Protein AF-A0A4S8II72-F1 (afdb_monomer_lite)

Radius of gyration: 17.76 Å; chains: 1; bounding box: 52×37×46 Å

Sequence (109 aa):
MTRHDQLVIVLLKDFIINSNNISSLFNFMINQISSDESVETAKLLALKEGLLVGISSGAAAAAAIKLAQRPENKGKLIVVVFPSFGERYLSSVLFESIKKEAESMTFEP

InterPro domains:
  IPR001926 Tryptophan synthase beta chain-like, PALP domain [PF00291] (32-83)
  IPR036052 Tryptophan synthase beta chain-like, PALP domain superfamily [G3DSA:3.40.50.1100] (8-109)
  IPR036052 Tryptophan synthase beta chain-like, PALP domain superfamily [SSF53686] (30-97)
  IPR050214 Cysteine synthase/Cystathionine beta-synthase [PTHR10314] (31-101)

Foldseek 3Di:
DDFPQDWFWKWWFPPPPPPPDDDTDTDTDTDGDGQVQLLVQQVCCCVPVVAQADSNLSVQVSVQVVVCPDPVCPPTDIDGDRPGGNVVQCVHPSCVVVVVVVVPDDDDD

Structure (mmCIF, N/CA/C/O backbone):
data_AF-A0A4S8II72-F1
#
_entry.id   AF-A0A4S8II72-F1
#
loop_
_atom_site.group_PDB
_atom_site.id
_atom_site.type_symbol
_atom_site.label_atom_id
_atom_site.label_alt_id
_atom_site.label_comp_id
_atom_site.label_asym_id
_atom_site.label_entity_id
_atom_site.label_seq_id
_atom_site.pdbx_PDB_ins_code
_atom_site.Cartn_x
_atom_site.Cartn_y
_atom_site.Cartn_z
_atom_site.occupancy
_atom_site.B_iso_or_equiv
_atom_site.auth_seq_id
_atom_site.auth_comp_id
_atom_site.auth_asym_id
_atom_site.auth_atom_id
_atom_site.pdbx_PDB_model_num
ATOM 1 N N . MET A 1 1 ? 12.493 15.289 -4.467 1.00 35.62 1 MET A N 1
ATOM 2 C CA . MET A 1 1 ? 12.159 14.197 -3.531 1.00 35.62 1 MET A CA 1
ATOM 3 C C . MET A 1 1 ? 11.711 14.827 -2.222 1.00 35.62 1 MET A C 1
ATOM 5 O O . MET A 1 1 ? 12.516 15.077 -1.337 1.00 35.62 1 MET A O 1
ATOM 9 N N . THR A 1 2 ? 10.455 15.249 -2.164 1.00 35.72 2 THR A N 1
ATOM 10 C CA . THR A 1 2 ? 9.866 15.925 -1.007 1.00 35.72 2 THR A CA 1
ATOM 11 C C . THR A 1 2 ? 9.396 14.870 -0.010 1.00 35.72 2 THR A C 1
ATOM 13 O O . THR A 1 2 ? 8.700 13.933 -0.393 1.00 35.72 2 THR A O 1
ATOM 16 N N . ARG A 1 3 ? 9.799 14.999 1.263 1.00 37.62 3 ARG A N 1
ATOM 17 C CA . ARG A 1 3 ? 9.184 14.272 2.383 1.00 37.62 3 ARG A CA 1
ATOM 18 C C . ARG A 1 3 ? 7.685 14.560 2.335 1.00 37.62 3 ARG A C 1
ATOM 20 O O . ARG A 1 3 ? 7.258 15.680 2.603 1.00 37.62 3 ARG A O 1
ATOM 27 N N . HIS A 1 4 ? 6.908 13.584 1.901 1.00 45.91 4 HIS A N 1
ATOM 28 C CA . HIS A 1 4 ? 5.461 13.653 1.902 1.00 45.91 4 HIS A CA 1
ATOM 29 C C . HIS A 1 4 ? 4.993 12.569 2.849 1.00 45.91 4 HIS A C 1
ATOM 31 O O . HIS A 1 4 ? 4.767 11.436 2.433 1.00 45.91 4 HIS A O 1
ATOM 37 N N . ASP A 1 5 ? 4.892 12.931 4.126 1.00 43.72 5 ASP A N 1
ATOM 38 C CA . ASP A 1 5 ? 4.029 12.211 5.051 1.00 43.72 5 ASP A CA 1
ATOM 39 C C . ASP A 1 5 ? 2.645 12.197 4.392 1.00 43.72 5 ASP A C 1
ATOM 41 O O . ASP A 1 5 ? 2.021 13.246 4.200 1.00 43.72 5 ASP A O 1
ATOM 45 N N . GLN A 1 6 ? 2.223 11.035 3.891 1.00 52.72 6 GLN A N 1
ATOM 46 C CA . GLN A 1 6 ? 0.974 10.944 3.149 1.00 52.72 6 GLN A CA 1
ATOM 47 C C . GLN A 1 6 ? -0.168 11.025 4.155 1.00 52.72 6 GLN A C 1
ATOM 49 O O . GLN A 1 6 ? -0.359 10.131 4.976 1.00 52.72 6 GLN A O 1
ATOM 54 N N . LEU A 1 7 ? -0.905 12.134 4.117 1.00 45.62 7 LEU A N 1
ATOM 55 C CA . LEU A 1 7 ? -2.101 12.321 4.920 1.00 45.62 7 LEU A CA 1
ATOM 56 C C . LEU A 1 7 ? -3.172 11.348 4.422 1.00 45.62 7 LEU A C 1
ATOM 58 O O . LEU A 1 7 ? -3.624 11.469 3.283 1.00 45.62 7 LEU A O 1
ATOM 62 N N . VAL A 1 8 ? -3.585 10.398 5.262 1.00 58.88 8 VAL A N 1
ATOM 63 C CA . VAL A 1 8 ? -4.635 9.444 4.895 1.00 58.88 8 VAL A CA 1
ATOM 64 C C . VAL A 1 8 ? -5.855 9.568 5.792 1.00 58.88 8 VAL A C 1
ATOM 66 O O . VAL A 1 8 ? -5.754 9.615 7.018 1.00 58.88 8 VAL A O 1
ATOM 69 N N . ILE A 1 9 ? -7.016 9.586 5.142 1.00 58.19 9 ILE A N 1
ATOM 70 C CA . ILE A 1 9 ? -8.337 9.600 5.755 1.00 58.19 9 ILE A CA 1
ATOM 71 C C . ILE A 1 9 ? -8.818 8.154 5.865 1.00 58.19 9 ILE A C 1
ATOM 73 O O . ILE A 1 9 ? -9.105 7.518 4.851 1.00 58.19 9 ILE A O 1
ATOM 77 N N . VAL A 1 10 ? -8.922 7.635 7.088 1.00 60.81 10 VAL A N 1
ATOM 78 C CA . VAL A 1 10 ? -9.565 6.343 7.364 1.00 60.81 10 VAL A CA 1
ATOM 79 C C . VAL A 1 10 ? -10.910 6.616 8.020 1.00 60.81 10 VAL A C 1
ATOM 81 O O . VAL A 1 10 ? -10.971 7.319 9.028 1.00 60.81 10 VAL A O 1
ATOM 84 N N . LEU A 1 11 ? -11.987 6.071 7.451 1.00 61.53 11 LEU A N 1
ATOM 85 C CA . LEU A 1 11 ? -13.326 6.210 8.011 1.00 61.53 11 LEU A CA 1
ATOM 86 C C . LEU A 1 11 ? -13.651 4.970 8.848 1.00 61.53 11 LEU A C 1
ATOM 88 O O . LEU A 1 11 ? -13.695 3.844 8.346 1.00 61.53 11 LEU A O 1
ATOM 92 N N . LEU A 1 12 ? -13.896 5.185 10.138 1.00 55.31 12 LEU A N 1
ATOM 93 C CA . LEU A 1 12 ? -14.472 4.175 11.019 1.00 55.31 12 LEU A CA 1
ATOM 94 C C . LEU A 1 12 ? -15.992 4.270 10.915 1.00 55.31 12 LEU A C 1
ATOM 96 O O . LEU A 1 12 ? -16.558 5.338 11.148 1.00 55.31 12 LEU A O 1
ATOM 100 N N . LYS A 1 13 ? -16.655 3.165 10.564 1.00 53.75 13 LYS A N 1
ATOM 101 C CA . LYS A 1 13 ? -18.116 3.098 10.584 1.00 53.75 13 LYS A CA 1
ATOM 102 C C . LYS A 1 13 ? -18.556 2.319 11.816 1.00 53.75 13 LYS A C 1
ATOM 104 O O . LYS A 1 13 ? -18.517 1.090 11.831 1.00 53.75 13 LYS A O 1
ATOM 109 N N . ASP A 1 14 ? -19.043 3.037 12.820 1.00 54.66 14 ASP A N 1
AT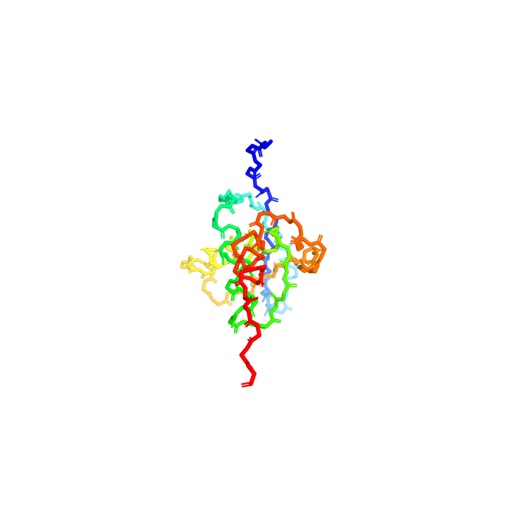OM 110 C CA . ASP A 1 14 ? -19.796 2.438 13.918 1.00 54.66 14 ASP A CA 1
ATOM 111 C C . ASP A 1 14 ? -21.223 2.162 13.422 1.00 54.66 14 ASP A C 1
ATOM 113 O O . ASP A 1 14 ? -22.107 3.010 13.513 1.00 54.66 14 ASP A O 1
ATOM 117 N N . PHE A 1 15 ? -21.469 0.989 12.827 1.00 47.25 15 PHE A N 1
ATOM 118 C CA . PHE A 1 15 ? -22.835 0.569 12.494 1.00 47.25 15 PHE A CA 1
ATOM 119 C C . PHE A 1 15 ? -23.504 -0.008 13.748 1.00 47.25 15 PHE A C 1
ATOM 121 O O . PHE A 1 15 ? -23.657 -1.217 13.895 1.00 47.25 15 PHE A O 1
ATOM 128 N N . ILE A 1 16 ? -23.868 0.862 14.693 1.00 45.34 16 ILE A N 1
ATOM 129 C CA . ILE A 1 16 ? -24.709 0.473 15.827 1.00 45.34 16 ILE A CA 1
ATOM 130 C C . ILE A 1 16 ? -26.151 0.409 15.315 1.00 45.34 16 ILE A C 1
ATOM 132 O O . ILE A 1 16 ? -26.866 1.408 15.306 1.00 45.34 16 ILE A O 1
ATOM 136 N N . ILE A 1 17 ? -26.593 -0.771 14.872 1.00 42.03 17 ILE A N 1
ATOM 137 C CA . ILE A 1 17 ? -28.021 -1.050 14.679 1.00 42.03 17 ILE A CA 1
ATOM 138 C C . ILE A 1 17 ? -28.623 -1.277 16.072 1.00 42.03 17 ILE A C 1
ATOM 140 O O . ILE A 1 17 ? -28.830 -2.409 16.492 1.00 42.03 17 ILE A O 1
ATOM 144 N N . ASN A 1 18 ? -28.867 -0.205 16.824 1.00 40.41 18 ASN A N 1
ATOM 145 C CA . ASN A 1 18 ? -29.837 -0.242 17.917 1.00 40.41 18 ASN A CA 1
ATOM 146 C C . ASN A 1 18 ? -31.096 0.451 17.415 1.00 40.41 18 ASN A C 1
ATOM 148 O O . ASN A 1 18 ? -31.024 1.578 16.927 1.00 40.41 18 ASN A O 1
ATOM 152 N N . SER A 1 19 ? -32.238 -0.234 17.499 1.00 49.50 19 SER A N 1
ATOM 153 C CA . SER A 1 19 ? -33.440 0.044 16.703 1.00 49.50 19 SER A CA 1
ATOM 154 C C . SER A 1 19 ? -34.104 1.410 16.915 1.00 49.50 19 SER A C 1
ATOM 156 O O . SER A 1 19 ? -35.159 1.627 16.339 1.00 49.50 19 SER A O 1
ATOM 158 N N . ASN A 1 20 ? -33.533 2.325 17.705 1.00 49.53 20 ASN A N 1
ATOM 159 C CA . ASN A 1 20 ? -34.183 3.576 18.095 1.00 49.53 20 ASN A CA 1
ATOM 160 C C . ASN A 1 20 ? -33.2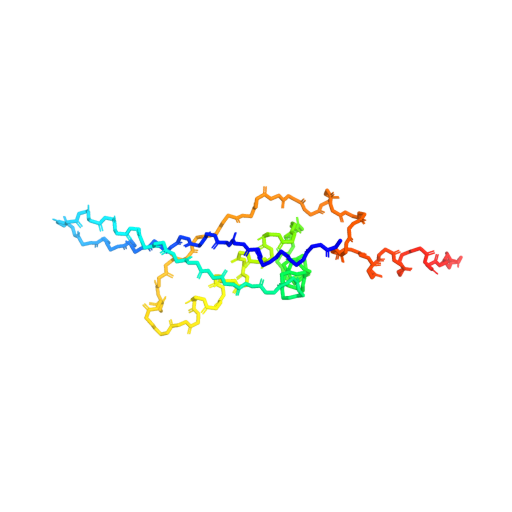85 4.829 18.053 1.00 49.53 20 ASN A C 1
ATOM 162 O O . ASN A 1 20 ? -33.743 5.885 18.482 1.00 49.53 20 ASN A O 1
ATOM 166 N N . ASN A 1 21 ? -32.033 4.773 17.571 1.00 47.97 21 ASN A N 1
ATOM 167 C CA . ASN A 1 21 ? -31.254 6.010 17.407 1.00 47.97 21 ASN A CA 1
ATOM 168 C C . ASN A 1 21 ? -30.170 5.901 16.321 1.00 47.97 21 ASN A C 1
ATOM 170 O O . ASN A 1 21 ? -29.134 5.268 16.517 1.00 47.97 21 ASN A O 1
ATOM 174 N N . ILE A 1 22 ? -30.418 6.524 15.166 1.00 52.78 22 ILE A N 1
ATOM 175 C CA . ILE A 1 22 ? -29.495 6.567 14.022 1.00 52.78 22 ILE A CA 1
ATOM 176 C C . ILE A 1 22 ? -28.542 7.754 14.214 1.00 52.78 22 ILE A C 1
ATOM 178 O O . ILE A 1 22 ? -28.663 8.783 13.556 1.00 52.78 22 ILE A O 1
ATOM 182 N N . SER A 1 23 ? -27.589 7.624 15.132 1.00 50.31 23 SER A N 1
ATOM 183 C CA . SER A 1 23 ? -26.518 8.613 15.297 1.00 50.31 23 SER A CA 1
ATOM 184 C C . SER A 1 23 ? -25.238 8.077 14.662 1.00 50.31 23 SER A C 1
ATOM 186 O O . SER A 1 23 ? -24.468 7.361 15.296 1.00 50.31 23 SER A O 1
ATOM 188 N N . SER A 1 24 ? -25.015 8.403 13.387 1.00 52.44 24 SER A N 1
ATOM 189 C CA . SER A 1 24 ? -23.746 8.134 12.700 1.00 52.44 24 SER A CA 1
ATOM 190 C C . SER A 1 24 ? -22.691 9.137 13.170 1.00 52.44 24 SER A C 1
ATOM 192 O O . SER A 1 24 ? -22.644 10.260 12.672 1.00 52.44 24 SER A O 1
ATOM 194 N N . LEU A 1 25 ? -21.832 8.749 14.113 1.00 56.19 25 LEU A N 1
ATOM 195 C CA . LEU A 1 25 ? -20.662 9.544 14.491 1.00 56.19 25 LEU A CA 1
ATOM 196 C C . LEU A 1 25 ? -19.493 9.193 13.562 1.00 56.19 25 LEU A C 1
ATOM 198 O O . LEU A 1 25 ? -18.889 8.130 13.683 1.00 56.19 25 LEU A O 1
ATOM 202 N N . PHE A 1 26 ? -19.176 10.081 12.617 1.00 56.03 26 PHE A N 1
ATOM 203 C CA . PHE A 1 26 ? -17.932 9.995 11.851 1.00 56.03 26 PHE A CA 1
ATOM 204 C C . PHE A 1 26 ? -16.806 10.650 12.653 1.00 56.03 26 PHE A C 1
ATOM 206 O O . PHE A 1 26 ? -16.742 11.873 12.752 1.00 56.03 26 PHE A O 1
ATOM 213 N N . ASN A 1 27 ? -15.903 9.839 13.202 1.00 59.94 27 ASN A N 1
ATOM 214 C CA . ASN A 1 27 ? -14.656 10.338 13.777 1.00 59.94 27 ASN A CA 1
ATOM 215 C C . ASN A 1 27 ? -13.589 10.413 12.682 1.00 59.94 27 ASN A C 1
ATOM 217 O O . ASN A 1 27 ? -13.267 9.406 12.051 1.00 59.94 27 ASN A O 1
ATOM 221 N N . PHE A 1 28 ? -13.036 11.606 12.463 1.00 61.34 28 PHE A N 1
ATOM 222 C CA . PHE A 1 28 ? -11.930 11.826 11.538 1.00 61.34 28 PHE A CA 1
ATOM 223 C C . PHE A 1 28 ? -10.612 11.856 12.309 1.00 61.34 28 PHE A C 1
ATOM 225 O O . PHE A 1 28 ? -10.474 12.598 13.280 1.00 61.34 28 PHE A O 1
ATOM 232 N N . MET A 1 29 ? -9.637 11.057 11.882 1.00 67.94 29 MET A N 1
ATOM 233 C CA . MET A 1 29 ? -8.324 10.987 12.517 1.00 67.94 29 MET A CA 1
ATOM 234 C C . MET A 1 29 ? -7.234 11.032 11.452 1.00 67.94 29 MET A C 1
ATOM 236 O O . MET A 1 29 ? -7.321 10.343 10.437 1.00 67.94 29 MET A O 1
ATOM 240 N N . ILE A 1 30 ? -6.194 11.821 11.709 1.00 76.12 30 ILE A N 1
ATOM 241 C CA . ILE A 1 30 ? -5.000 11.871 10.871 1.00 76.12 30 ILE A CA 1
ATOM 242 C C . ILE A 1 30 ? -3.995 10.832 11.364 1.00 76.12 30 ILE A C 1
ATOM 244 O O . ILE A 1 30 ? -3.576 10.874 12.519 1.00 76.12 30 ILE A O 1
ATOM 248 N N . ASN A 1 31 ? -3.591 9.919 10.481 1.00 80.12 31 ASN A N 1
ATOM 249 C CA . ASN A 1 31 ? -2.498 8.982 10.731 1.00 80.12 31 ASN A CA 1
ATOM 250 C C . ASN A 1 31 ? -1.297 9.361 9.871 1.00 80.12 31 ASN A C 1
ATOM 252 O O . ASN A 1 31 ? -1.437 9.545 8.664 1.00 80.12 31 ASN A O 1
ATOM 256 N N . GLN A 1 32 ? -0.123 9.439 10.492 1.00 87.69 32 GLN A N 1
ATOM 257 C CA . GLN A 1 32 ? 1.138 9.569 9.772 1.00 87.69 32 GLN A CA 1
ATOM 258 C C . GLN A 1 32 ? 1.653 8.171 9.438 1.00 87.69 32 GLN A C 1
ATOM 260 O O . GLN A 1 32 ? 1.806 7.331 10.328 1.00 87.69 32 GLN A O 1
ATOM 265 N N . ILE A 1 33 ? 1.897 7.929 8.155 1.00 91.38 33 ILE A N 1
ATOM 266 C CA . ILE A 1 33 ? 2.484 6.696 7.638 1.00 91.38 33 ILE A CA 1
ATOM 267 C C . ILE A 1 33 ? 3.720 7.092 6.841 1.00 91.38 33 ILE A C 1
ATOM 269 O O . ILE A 1 33 ? 3.672 8.036 6.048 1.00 91.38 33 ILE A O 1
ATOM 273 N N . SER A 1 34 ? 4.833 6.398 7.075 1.00 93.75 34 SER A N 1
ATOM 274 C CA . SER A 1 34 ? 6.068 6.687 6.352 1.00 93.75 34 SER A CA 1
ATOM 275 C C . SER A 1 34 ? 5.951 6.259 4.888 1.00 93.75 34 SER A C 1
ATOM 277 O O . SER A 1 34 ? 5.177 5.363 4.535 1.00 93.75 34 SER A O 1
ATOM 279 N N . SER A 1 35 ? 6.747 6.878 4.017 1.00 91.94 35 SER A N 1
ATO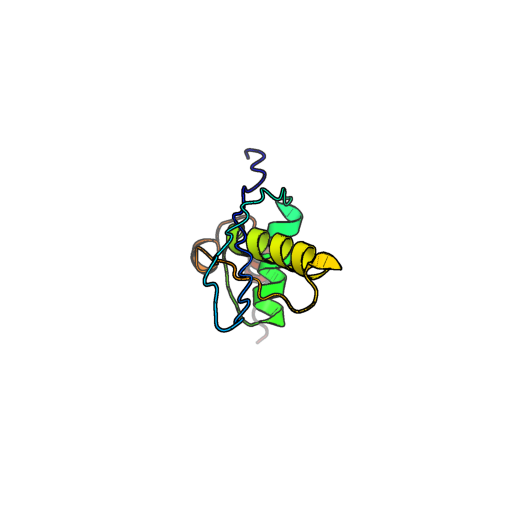M 280 C CA . SER A 1 35 ? 6.813 6.480 2.608 1.00 91.94 35 SER A CA 1
ATOM 281 C C . SER A 1 35 ? 7.193 5.008 2.446 1.00 91.94 35 SER A C 1
ATOM 283 O O . SER A 1 35 ? 6.569 4.311 1.650 1.00 91.94 35 SER A O 1
ATOM 285 N N . ASP A 1 36 ? 8.162 4.528 3.231 1.00 95.06 36 ASP A N 1
ATOM 286 C CA . ASP A 1 36 ? 8.635 3.141 3.168 1.00 95.06 36 ASP A CA 1
ATOM 287 C C . ASP A 1 36 ? 7.526 2.167 3.571 1.00 95.06 36 ASP A C 1
ATOM 289 O O . ASP A 1 36 ? 7.239 1.218 2.848 1.00 95.06 36 ASP A O 1
ATOM 293 N N . GLU A 1 37 ? 6.821 2.448 4.670 1.00 95.75 37 GLU A N 1
ATOM 294 C CA . GLU A 1 37 ? 5.688 1.631 5.109 1.00 95.75 37 GLU A CA 1
ATOM 295 C C . GLU A 1 37 ? 4.555 1.624 4.074 1.00 95.75 37 GLU A C 1
ATOM 297 O O . GLU A 1 37 ? 3.934 0.587 3.831 1.00 95.75 37 GLU A O 1
ATOM 302 N N . SER A 1 38 ? 4.311 2.762 3.424 1.00 95.06 38 SER A N 1
ATOM 303 C CA . SER A 1 38 ? 3.303 2.887 2.368 1.00 95.06 38 SER A CA 1
ATOM 304 C C . SER A 1 38 ? 3.655 2.034 1.147 1.00 95.06 38 SER A C 1
ATOM 306 O O . SER A 1 38 ? 2.800 1.322 0.622 1.00 95.06 38 SER A O 1
ATOM 308 N N . VAL A 1 39 ? 4.916 2.084 0.704 1.00 96.12 39 VAL A N 1
ATOM 309 C CA . VAL A 1 39 ? 5.421 1.305 -0.436 1.00 96.12 39 VAL A CA 1
ATOM 310 C C . VAL A 1 39 ? 5.386 -0.188 -0.127 1.00 96.12 39 VAL A C 1
ATOM 312 O O . VAL A 1 39 ? 4.855 -0.961 -0.924 1.00 96.12 39 VAL A O 1
ATOM 315 N N . GLU A 1 40 ? 5.889 -0.597 1.036 1.00 97.19 40 GLU A N 1
ATOM 316 C CA . GLU A 1 40 ? 5.903 -2.005 1.433 1.00 97.19 40 GLU A CA 1
ATOM 317 C C . GLU A 1 40 ? 4.485 -2.561 1.589 1.00 97.19 40 GLU A C 1
ATOM 319 O O . GLU A 1 40 ? 4.181 -3.646 1.094 1.00 97.19 40 GLU A O 1
ATOM 324 N N . THR A 1 41 ? 3.563 -1.788 2.168 1.00 97.56 41 THR A N 1
ATOM 325 C CA . THR A 1 41 ? 2.160 -2.211 2.275 1.00 97.56 41 THR A CA 1
ATOM 326 C C . THR A 1 41 ? 1.492 -2.323 0.904 1.00 97.56 41 THR A C 1
ATOM 328 O O . THR A 1 41 ? 0.763 -3.282 0.664 1.00 97.56 41 THR A O 1
ATOM 331 N N . ALA A 1 42 ? 1.762 -1.405 -0.031 1.00 97.00 42 ALA A N 1
ATOM 332 C CA . ALA A 1 42 ? 1.243 -1.501 -1.398 1.00 97.00 42 ALA A CA 1
ATOM 333 C C . ALA A 1 42 ? 1.748 -2.761 -2.130 1.00 97.00 42 ALA A C 1
ATOM 335 O O . ALA A 1 42 ? 0.965 -3.429 -2.807 1.00 97.00 42 ALA A O 1
ATOM 336 N N . LYS A 1 43 ? 3.02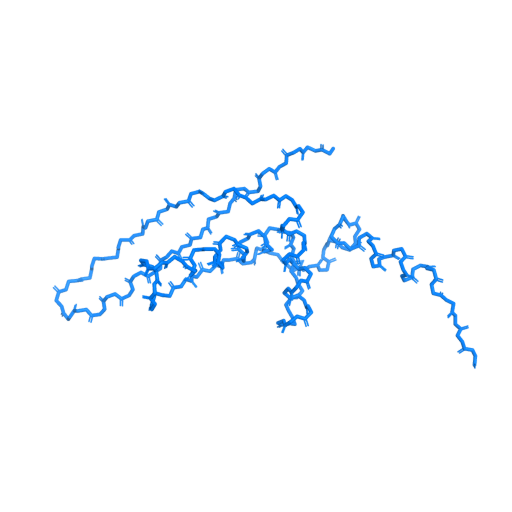1 -3.141 -1.946 1.00 97.06 43 LYS A N 1
ATOM 337 C CA . LYS A 1 43 ? 3.563 -4.407 -2.474 1.00 97.06 43 LYS A CA 1
ATOM 338 C C . LYS A 1 43 ? 2.886 -5.620 -1.839 1.00 97.06 43 LYS A C 1
ATOM 340 O O . LYS A 1 43 ? 2.516 -6.557 -2.543 1.00 97.06 43 LYS A O 1
ATOM 345 N N . LEU A 1 44 ? 2.685 -5.601 -0.520 1.00 98.12 44 LEU A N 1
ATOM 346 C CA . LEU A 1 44 ? 2.002 -6.683 0.191 1.00 98.12 44 LEU A CA 1
ATOM 347 C C . LEU A 1 44 ? 0.553 -6.855 -0.270 1.00 98.12 44 LEU A C 1
ATOM 349 O O . LEU A 1 44 ? 0.114 -7.990 -0.407 1.00 98.12 44 LEU A O 1
ATOM 353 N N . LEU A 1 45 ? -0.167 -5.767 -0.553 1.00 98.12 45 LEU A N 1
ATOM 354 C CA . LEU A 1 45 ? -1.518 -5.832 -1.120 1.00 98.12 45 LEU A CA 1
ATOM 355 C C . LEU A 1 45 ? -1.531 -6.539 -2.482 1.00 98.12 45 LEU A C 1
ATOM 357 O O . LEU A 1 45 ? -2.397 -7.378 -2.724 1.00 98.12 45 LEU A O 1
ATOM 361 N N . ALA A 1 46 ? -0.549 -6.269 -3.344 1.00 97.38 46 ALA A N 1
ATOM 362 C CA . ALA A 1 46 ? -0.434 -6.964 -4.623 1.00 97.38 46 ALA A CA 1
ATOM 363 C C . ALA A 1 46 ? -0.127 -8.461 -4.435 1.00 97.38 46 ALA A C 1
ATOM 365 O O . ALA A 1 46 ? -0.759 -9.300 -5.069 1.00 97.38 46 ALA A O 1
ATOM 366 N N . LEU A 1 47 ? 0.804 -8.797 -3.535 1.00 97.75 47 LEU A N 1
ATOM 367 C CA . LEU A 1 47 ? 1.273 -10.172 -3.328 1.00 97.75 47 LEU A CA 1
ATOM 368 C C . LEU A 1 47 ? 0.295 -11.058 -2.545 1.00 97.75 47 LEU A C 1
ATOM 370 O O . LEU A 1 47 ? 0.218 -12.254 -2.809 1.00 97.75 47 LEU A O 1
ATOM 374 N N . LYS A 1 48 ? -0.408 -10.500 -1.555 1.00 98.19 48 LYS A N 1
ATOM 375 C CA . LYS A 1 48 ? -1.271 -11.265 -0.639 1.00 98.19 48 LYS A CA 1
ATOM 376 C C . LYS A 1 48 ? -2.746 -11.196 -1.005 1.00 98.19 48 LYS A C 1
ATOM 378 O O . LYS A 1 48 ? -3.447 -12.181 -0.826 1.00 98.19 48 LYS A O 1
ATOM 383 N N . GLU A 1 49 ? -3.193 -10.060 -1.536 1.00 97.31 49 GLU A N 1
ATOM 384 C CA . GLU A 1 49 ? -4.612 -9.807 -1.818 1.00 97.31 49 GLU A CA 1
ATOM 385 C C . GLU A 1 49 ? -4.911 -9.727 -3.325 1.00 97.31 49 GLU A C 1
ATOM 387 O O . GLU A 1 49 ? -6.066 -9.580 -3.720 1.00 97.31 49 GLU A O 1
ATOM 392 N N . GLY A 1 50 ? -3.889 -9.781 -4.191 1.00 97.38 50 GLY A N 1
ATOM 393 C CA . GLY A 1 50 ? -4.052 -9.580 -5.636 1.00 97.38 50 GLY A CA 1
ATOM 394 C C . GLY A 1 50 ? -4.447 -8.146 -6.013 1.00 97.38 50 GLY A C 1
ATOM 395 O O . GLY A 1 50 ? -4.926 -7.899 -7.119 1.00 97.38 50 GLY A O 1
ATOM 396 N N . LEU A 1 51 ? -4.267 -7.186 -5.099 1.00 97.06 51 LEU A N 1
ATOM 397 C CA . LEU A 1 51 ? -4.672 -5.794 -5.275 1.00 97.06 51 LEU A CA 1
ATOM 398 C C . LEU A 1 51 ? -3.479 -4.930 -5.689 1.00 97.06 51 LEU A C 1
ATOM 400 O O . LEU A 1 51 ? -2.717 -4.441 -4.855 1.00 97.06 51 LEU A O 1
ATOM 404 N N . LEU A 1 52 ? -3.339 -4.697 -6.994 1.00 97.06 52 LEU A N 1
ATOM 405 C CA . LEU A 1 52 ? -2.307 -3.816 -7.540 1.00 97.06 52 LEU A CA 1
ATOM 406 C C . LEU A 1 52 ? -2.705 -2.339 -7.373 1.00 97.06 52 LEU A C 1
ATOM 408 O O . LEU A 1 52 ? -3.502 -1.803 -8.142 1.00 97.06 52 LEU A O 1
ATOM 412 N N . VAL A 1 53 ? -2.145 -1.655 -6.376 1.00 96.62 53 VAL A N 1
ATOM 413 C CA . VAL A 1 53 ? -2.567 -0.297 -5.982 1.00 96.62 53 VAL A CA 1
ATOM 414 C C . VAL A 1 53 ? -1.406 0.692 -5.879 1.00 96.62 53 VAL A C 1
ATOM 416 O O . VAL A 1 53 ? -0.243 0.303 -5.826 1.00 96.62 53 VAL A O 1
ATOM 419 N N . GLY A 1 54 ? -1.717 1.991 -5.867 1.00 94.75 54 GLY A N 1
ATOM 420 C CA . GLY A 1 54 ? -0.722 3.048 -5.670 1.00 94.75 54 GLY A CA 1
ATOM 421 C C . GLY A 1 54 ? -0.219 3.189 -4.224 1.00 94.75 54 GLY A C 1
ATOM 422 O O . GLY A 1 54 ? -0.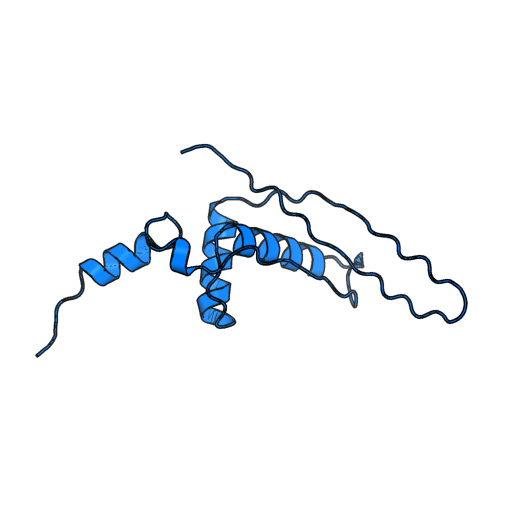793 2.645 -3.281 1.00 94.75 54 GLY A O 1
ATOM 423 N N . ILE A 1 55 ? 0.825 4.007 -4.039 1.00 94.94 55 ILE A N 1
ATOM 424 C CA . ILE A 1 55 ? 1.487 4.241 -2.736 1.00 94.94 55 ILE A CA 1
ATOM 425 C C . ILE A 1 55 ? 0.498 4.752 -1.672 1.00 94.94 55 ILE A C 1
ATOM 427 O O . ILE A 1 55 ? 0.517 4.283 -0.538 1.00 94.94 55 ILE A O 1
ATOM 431 N N . SER A 1 56 ? -0.417 5.656 -2.042 1.00 93.19 56 SER A N 1
ATOM 432 C CA . SER A 1 56 ? -1.419 6.205 -1.111 1.00 93.19 56 SER A CA 1
ATOM 433 C C . SER A 1 56 ? -2.439 5.171 -0.636 1.00 93.19 56 SER A C 1
ATOM 435 O O . SER A 1 56 ? -2.865 5.213 0.516 1.00 93.19 56 SER A O 1
ATOM 437 N N . SER A 1 57 ? -2.762 4.182 -1.469 1.00 93.94 57 SER A N 1
ATOM 438 C CA . SER A 1 57 ? -3.566 3.031 -1.052 1.00 93.94 57 SER A CA 1
ATOM 439 C C . SER A 1 57 ? -2.813 2.162 -0.041 1.00 93.94 57 SER A C 1
ATOM 441 O O . SER A 1 57 ? -3.400 1.723 0.945 1.00 93.94 57 SER A O 1
ATOM 443 N N . GLY A 1 58 ? -1.503 1.970 -0.236 1.00 95.56 58 GLY A N 1
ATOM 444 C CA . GLY A 1 58 ? -0.638 1.315 0.749 1.00 95.56 58 GLY A CA 1
ATOM 445 C C . GLY A 1 58 ? -0.621 2.054 2.088 1.00 95.56 58 GLY A C 1
ATOM 446 O O . GLY A 1 58 ? -0.788 1.432 3.135 1.00 95.56 58 GLY A O 1
ATOM 447 N N . ALA A 1 59 ? -0.535 3.386 2.061 1.00 94.50 59 ALA A N 1
ATOM 448 C CA . ALA A 1 59 ? -0.635 4.217 3.259 1.00 94.50 59 ALA A CA 1
ATOM 449 C C . ALA A 1 59 ? -1.998 4.057 3.968 1.00 94.50 59 ALA A C 1
ATOM 451 O O . ALA A 1 59 ? -2.057 3.895 5.189 1.00 94.50 59 ALA A O 1
ATOM 452 N N . ALA A 1 60 ? -3.100 4.044 3.207 1.00 92.56 60 ALA A N 1
ATOM 453 C CA . ALA A 1 60 ? -4.451 3.840 3.734 1.00 92.56 60 ALA A CA 1
ATOM 454 C C . ALA A 1 60 ? -4.621 2.479 4.402 1.00 92.56 60 ALA A C 1
ATOM 456 O O . ALA A 1 60 ? -5.151 2.394 5.511 1.00 92.56 60 ALA A O 1
ATOM 457 N N . ALA A 1 61 ? -4.138 1.426 3.747 1.00 94.88 61 ALA A N 1
ATOM 458 C CA . ALA A 1 61 ? -4.163 0.079 4.288 1.00 94.88 61 ALA A CA 1
ATOM 459 C C . ALA A 1 61 ? -3.330 -0.029 5.569 1.00 94.88 61 ALA A C 1
ATOM 461 O O . ALA A 1 61 ? -3.824 -0.550 6.565 1.00 94.88 61 ALA A O 1
ATOM 462 N N . ALA A 1 62 ? -2.113 0.525 5.587 1.00 95.62 62 ALA A N 1
ATOM 463 C CA . ALA A 1 62 ? -1.252 0.513 6.767 1.00 95.62 62 ALA A CA 1
ATOM 464 C C . ALA A 1 62 ? -1.920 1.214 7.962 1.00 95.62 62 ALA A C 1
ATOM 466 O O . ALA A 1 62 ? -1.980 0.664 9.066 1.00 95.62 62 ALA A O 1
ATOM 467 N N . ALA A 1 63 ? -2.496 2.400 7.737 1.00 92.94 63 ALA A N 1
ATOM 468 C CA . ALA A 1 63 ? -3.240 3.130 8.759 1.00 92.94 63 ALA A CA 1
ATOM 469 C C . ALA A 1 63 ? -4.460 2.341 9.266 1.00 92.94 63 ALA A C 1
ATOM 471 O O . ALA A 1 63 ? -4.695 2.276 10.475 1.00 92.94 63 ALA A O 1
ATOM 472 N N . ALA A 1 64 ? -5.220 1.712 8.368 1.00 91.94 64 ALA A N 1
ATOM 473 C CA . ALA A 1 64 ? -6.385 0.916 8.739 1.00 91.94 64 ALA A CA 1
ATOM 474 C C . ALA A 1 64 ? -6.030 -0.359 9.503 1.00 91.94 64 ALA A C 1
ATOM 476 O O . ALA A 1 64 ? -6.713 -0.679 10.472 1.00 91.94 64 ALA A O 1
ATOM 477 N N . ILE A 1 65 ? -4.951 -1.050 9.134 1.00 94.12 65 ILE A N 1
ATOM 478 C CA . ILE A 1 65 ? -4.463 -2.229 9.858 1.00 94.12 65 ILE A CA 1
ATOM 479 C C . ILE A 1 65 ? -4.061 -1.836 11.284 1.00 94.12 65 ILE A C 1
ATOM 481 O O . ILE A 1 65 ? -4.506 -2.470 12.241 1.00 94.12 65 ILE A O 1
ATOM 485 N N . LYS A 1 66 ? -3.302 -0.744 11.452 1.00 93.06 66 LYS A N 1
ATOM 486 C CA . LYS A 1 66 ? -2.949 -0.211 12.782 1.00 93.06 66 LYS A CA 1
ATOM 487 C C . LYS A 1 66 ? -4.180 0.166 13.602 1.00 93.06 66 LYS A C 1
ATOM 489 O O . LYS A 1 66 ? -4.213 -0.068 14.806 1.00 93.06 66 LYS A O 1
ATOM 494 N N . LEU A 1 67 ? -5.192 0.754 12.965 1.00 90.69 67 LEU A N 1
ATOM 495 C CA . LEU A 1 67 ? -6.463 1.081 13.609 1.00 90.69 67 LEU A CA 1
ATOM 496 C C . LEU A 1 67 ? -7.234 -0.173 14.032 1.00 90.69 67 LEU A C 1
ATOM 498 O O . LEU A 1 67 ? -7.728 -0.216 15.157 1.00 90.69 67 LEU A O 1
ATOM 502 N N . ALA A 1 68 ? -7.308 -1.190 13.174 1.00 90.00 68 ALA A N 1
ATOM 503 C CA . ALA A 1 68 ? -7.999 -2.451 13.445 1.00 90.00 68 ALA A CA 1
ATOM 504 C C . ALA A 1 68 ? -7.375 -3.230 14.611 1.00 90.00 68 ALA A C 1
ATOM 506 O O . ALA A 1 68 ? -8.074 -3.949 15.319 1.00 90.00 68 ALA A O 1
ATOM 507 N N . GLN A 1 69 ? -6.066 -3.071 14.826 1.00 94.31 69 GLN A N 1
ATOM 508 C CA . GLN A 1 69 ? -5.340 -3.702 15.929 1.00 94.31 69 GLN A CA 1
ATOM 509 C C . GLN A 1 69 ? -5.632 -3.069 17.297 1.00 94.31 69 GLN A C 1
ATOM 511 O O . GLN A 1 69 ? -5.297 -3.665 18.322 1.00 94.31 69 GLN A O 1
ATOM 516 N N . ARG A 1 70 ? -6.248 -1.880 17.348 1.00 91.12 70 ARG A N 1
ATOM 517 C CA . ARG A 1 70 ? -6.546 -1.221 18.623 1.00 91.12 70 ARG A CA 1
ATOM 518 C C . ARG A 1 70 ? -7.712 -1.915 19.343 1.00 91.12 70 ARG A C 1
ATOM 520 O O . ARG A 1 70 ? -8.734 -2.172 18.699 1.00 91.12 70 ARG A O 1
ATOM 527 N N . PRO A 1 71 ? -7.617 -2.189 20.659 1.00 93.06 71 PRO A N 1
ATOM 528 C CA . PRO A 1 71 ? -8.666 -2.893 21.401 1.00 93.06 71 PRO A CA 1
ATOM 529 C C . PRO A 1 71 ? -10.054 -2.250 21.284 1.00 93.06 71 PRO A C 1
ATOM 531 O O . PRO A 1 71 ? -11.049 -2.961 21.152 1.00 93.06 71 PRO A O 1
ATOM 534 N N . GLU A 1 72 ? -10.127 -0.918 21.270 1.00 88.25 72 GLU A N 1
ATOM 535 C CA . GLU A 1 72 ? -11.369 -0.150 21.136 1.00 88.25 72 GLU A CA 1
ATOM 536 C C . GLU A 1 72 ? -12.052 -0.298 19.767 1.00 88.25 72 GLU A C 1
ATOM 538 O O . GLU A 1 72 ? -13.235 0.017 19.631 1.00 88.25 72 GLU A O 1
ATOM 543 N N . ASN A 1 73 ? -11.329 -0.799 18.760 1.00 85.75 73 ASN A N 1
ATOM 544 C CA . ASN A 1 73 ? -11.850 -1.039 17.416 1.00 85.75 73 ASN A CA 1
ATOM 545 C C . ASN A 1 73 ? -12.200 -2.508 17.154 1.00 85.75 73 ASN A C 1
ATOM 547 O O . ASN A 1 73 ? -12.587 -2.864 16.038 1.00 85.75 73 ASN A O 1
ATOM 551 N N . LYS A 1 74 ? -12.116 -3.375 18.169 1.00 89.25 74 LYS A N 1
ATOM 552 C CA . LYS A 1 74 ? -12.479 -4.786 18.031 1.00 89.25 74 LYS A CA 1
ATOM 553 C C . LYS A 1 74 ? -13.945 -4.932 17.608 1.00 89.25 74 LYS A C 1
ATOM 555 O O . LYS A 1 74 ? -14.848 -4.419 18.261 1.00 89.25 74 LYS A O 1
ATOM 560 N N . GLY A 1 75 ? -14.173 -5.664 16.518 1.00 87.44 75 GLY A N 1
ATOM 561 C CA . GLY A 1 75 ? -15.509 -5.904 15.961 1.00 87.44 75 GLY A CA 1
ATOM 562 C C . GLY A 1 75 ? -16.089 -4.738 15.153 1.00 87.44 75 GLY A C 1
ATOM 563 O O . GLY A 1 75 ? -17.190 -4.873 14.624 1.00 87.44 75 GLY A O 1
ATOM 564 N N . LYS A 1 76 ? -15.369 -3.615 15.022 1.00 85.38 76 LYS A N 1
ATOM 565 C CA . LYS A 1 76 ? -15.784 -2.499 14.166 1.00 85.38 76 LYS A CA 1
ATOM 566 C C . LYS A 1 76 ? -15.450 -2.769 12.702 1.00 85.38 76 LYS A C 1
ATOM 568 O O . LYS A 1 76 ? -14.461 -3.430 12.387 1.00 85.38 76 LYS A O 1
ATOM 573 N N . LEU A 1 77 ? -16.253 -2.196 11.805 1.00 82.12 77 LEU A N 1
ATOM 574 C CA . LEU A 1 77 ? -15.973 -2.196 10.374 1.00 82.12 77 LEU A CA 1
ATOM 575 C C . LEU A 1 77 ? -15.157 -0.953 10.002 1.00 82.12 77 LEU A C 1
ATOM 577 O O . LEU A 1 77 ? -15.617 0.182 10.154 1.00 82.12 77 LEU A O 1
ATOM 581 N N . ILE A 1 78 ? -13.957 -1.181 9.476 1.00 84.81 78 ILE A N 1
ATOM 582 C CA . ILE A 1 78 ? -13.083 -0.127 8.955 1.00 84.81 78 ILE A CA 1
ATOM 583 C C . ILE A 1 78 ? -13.192 -0.114 7.436 1.00 84.81 78 ILE A C 1
ATOM 585 O O . ILE A 1 78 ? -13.009 -1.146 6.794 1.00 84.81 78 ILE A O 1
ATOM 589 N N . VAL A 1 79 ? -13.478 1.055 6.864 1.00 85.69 79 VAL A N 1
ATOM 590 C CA . VAL A 1 79 ? -13.557 1.239 5.413 1.00 85.69 79 VAL A CA 1
ATOM 591 C C . VAL A 1 79 ? -12.444 2.182 4.974 1.00 85.69 79 VAL A C 1
ATOM 593 O O . VAL A 1 79 ? -12.279 3.273 5.524 1.00 85.69 79 VAL A O 1
ATOM 596 N N . VAL A 1 80 ? -11.689 1.762 3.959 1.00 88.19 80 VAL A N 1
ATOM 597 C CA . VAL A 1 80 ? -10.631 2.565 3.336 1.00 88.19 80 VAL A CA 1
ATOM 598 C C . VAL A 1 80 ? -10.862 2.735 1.848 1.00 88.19 80 VAL A C 1
ATOM 600 O O . VAL A 1 80 ? -11.399 1.853 1.182 1.00 88.19 80 VAL A O 1
ATOM 603 N N . VAL A 1 81 ? -10.428 3.882 1.334 1.00 88.06 81 VAL A N 1
ATOM 604 C CA . VAL A 1 81 ? -10.422 4.179 -0.097 1.00 88.06 81 VAL A CA 1
ATOM 605 C C . VAL A 1 81 ? -9.028 3.918 -0.641 1.00 88.06 81 VAL A C 1
ATOM 607 O O . VAL A 1 81 ? -8.048 4.435 -0.109 1.00 88.06 81 VAL A O 1
ATOM 610 N N . PHE A 1 82 ? -8.951 3.152 -1.726 1.00 93.75 82 PHE A N 1
ATOM 611 C CA . PHE A 1 82 ? -7.745 2.989 -2.532 1.00 93.75 82 PHE A CA 1
ATOM 612 C C . PHE A 1 82 ? -7.862 3.900 -3.759 1.00 93.75 82 PHE A C 1
ATOM 614 O O . PHE A 1 82 ? -8.615 3.574 -4.677 1.00 93.75 82 PHE A O 1
ATOM 621 N N . PRO A 1 83 ? -7.194 5.073 -3.775 1.00 89.69 83 PRO A N 1
ATOM 622 C CA . PRO A 1 83 ? -7.524 6.137 -4.728 1.00 89.69 83 PRO A CA 1
ATOM 623 C C . PRO A 1 83 ? -7.149 5.828 -6.180 1.00 89.69 83 PRO A C 1
ATOM 625 O O . PRO A 1 83 ? -7.680 6.447 -7.101 1.00 8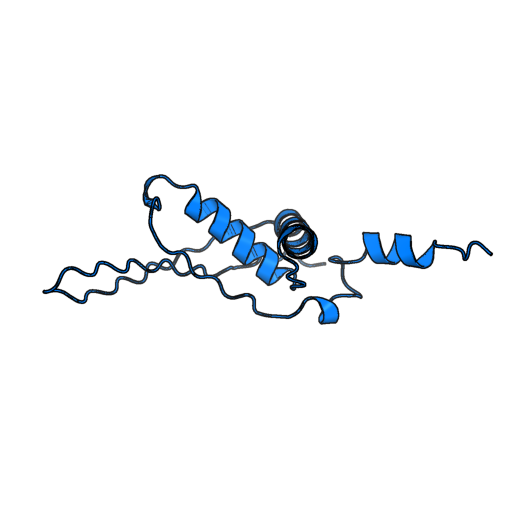9.69 83 PRO A O 1
ATOM 628 N N . SER A 1 84 ? -6.194 4.922 -6.395 1.00 90.56 84 SER A N 1
ATOM 629 C CA . SER A 1 84 ? -5.637 4.656 -7.718 1.00 90.56 84 SER A CA 1
ATOM 630 C C . SER A 1 84 ? -5.119 3.229 -7.880 1.00 90.56 84 SER A C 1
ATOM 632 O O . SER A 1 84 ? -4.646 2.585 -6.937 1.00 90.56 84 SER A O 1
ATOM 634 N N . PHE A 1 85 ? -5.185 2.763 -9.128 1.00 95.25 85 PHE A N 1
ATOM 635 C CA . PHE A 1 85 ? -4.613 1.499 -9.577 1.00 95.25 85 PHE A CA 1
ATOM 636 C C . PHE A 1 85 ? -3.088 1.599 -9.741 1.00 95.25 85 PHE A C 1
ATOM 638 O O . PHE A 1 85 ? -2.574 2.635 -10.174 1.00 95.25 85 PHE A O 1
ATOM 645 N N . GLY A 1 86 ? -2.371 0.526 -9.393 1.00 92.69 86 GLY A N 1
ATOM 646 C CA . GLY A 1 86 ? -0.910 0.515 -9.268 1.00 92.69 86 GLY A CA 1
ATOM 647 C C . GLY A 1 86 ? -0.143 0.657 -10.586 1.00 92.69 86 GLY A C 1
ATOM 648 O O . GLY A 1 86 ? 0.950 1.214 -10.588 1.00 92.69 86 GLY A O 1
ATOM 649 N N . GLU A 1 87 ? -0.724 0.255 -11.719 1.00 95.31 87 GLU A N 1
ATOM 650 C CA . GLU A 1 87 ? -0.076 0.312 -13.044 1.00 95.31 87 GLU A CA 1
ATOM 651 C C . GLU A 1 87 ? 0.407 1.720 -13.433 1.00 95.31 87 GLU A C 1
ATOM 653 O O . GLU A 1 87 ? 1.454 1.885 -14.056 1.00 95.31 87 GLU A O 1
ATOM 658 N N . ARG A 1 88 ? -0.291 2.773 -12.991 1.00 92.62 88 ARG A N 1
ATOM 659 C CA . ARG A 1 88 ? 0.109 4.166 -13.269 1.00 92.62 88 ARG A CA 1
ATOM 660 C C . ARG A 1 88 ? 1.462 4.547 -12.662 1.00 92.62 88 ARG A C 1
ATOM 662 O O . ARG A 1 88 ? 1.996 5.604 -12.984 1.00 92.62 88 ARG A O 1
ATOM 669 N N . TYR A 1 89 ? 1.993 3.721 -11.765 1.00 94.06 89 TYR A N 1
ATOM 670 C CA . TYR A 1 89 ? 3.176 4.004 -10.966 1.00 94.06 89 TYR A CA 1
ATOM 671 C C . TYR A 1 89 ? 4.382 3.130 -11.332 1.00 94.06 89 TYR A C 1
ATOM 673 O O . TYR A 1 89 ? 5.372 3.177 -10.603 1.00 94.06 89 TYR A O 1
ATOM 681 N N . LEU A 1 90 ? 4.344 2.376 -12.442 1.00 94.00 90 LEU A N 1
ATOM 682 C CA . LEU A 1 90 ? 5.440 1.490 -12.886 1.00 94.00 90 LEU A CA 1
ATOM 683 C C . LEU A 1 90 ? 6.800 2.197 -13.048 1.00 94.00 90 LEU A C 1
ATOM 685 O O . LEU A 1 90 ? 7.845 1.569 -12.921 1.00 94.00 90 LEU A O 1
ATOM 689 N N . SER A 1 91 ? 6.804 3.507 -13.302 1.00 93.25 91 SER A N 1
ATOM 690 C CA . SER A 1 91 ? 8.012 4.339 -13.404 1.00 93.25 91 SER A CA 1
ATOM 691 C C . SER A 1 91 ? 8.445 4.993 -12.084 1.00 93.25 91 SER A C 1
ATOM 693 O O . SER A 1 91 ? 9.383 5.787 -12.077 1.00 93.25 91 SER A O 1
ATOM 695 N N . SER A 1 92 ? 7.753 4.714 -10.978 1.00 93.19 92 SER A N 1
ATOM 696 C CA . SER A 1 92 ? 8.007 5.322 -9.669 1.00 93.19 92 SER A CA 1
ATOM 697 C C . SER A 1 92 ? 8.767 4.391 -8.721 1.00 93.19 92 SER A C 1
ATOM 699 O O . SER A 1 92 ? 8.904 3.192 -8.966 1.00 93.19 92 SER A O 1
ATOM 701 N N . VAL A 1 93 ? 9.144 4.935 -7.557 1.00 93.19 93 VAL A N 1
ATOM 702 C CA . VAL A 1 93 ? 9.789 4.200 -6.454 1.00 93.19 93 VAL A CA 1
ATOM 703 C C . VAL A 1 93 ? 9.030 2.946 -6.001 1.00 93.19 93 VAL A C 1
ATOM 705 O O . VAL A 1 93 ? 9.644 2.045 -5.441 1.00 93.19 93 VAL A O 1
ATOM 708 N N . LEU A 1 94 ? 7.718 2.859 -6.258 1.00 93.69 94 LEU A N 1
ATOM 709 C CA . LEU A 1 94 ? 6.902 1.695 -5.904 1.00 93.69 94 LEU A CA 1
ATOM 710 C C . LEU A 1 94 ? 7.388 0.405 -6.587 1.00 93.69 94 LEU A C 1
ATOM 712 O O . LEU A 1 94 ? 7.385 -0.651 -5.959 1.00 93.69 94 LEU A O 1
ATOM 716 N N . PHE A 1 95 ? 7.830 0.502 -7.845 1.00 95.44 95 PHE A N 1
ATOM 717 C CA . PHE A 1 95 ? 8.255 -0.645 -8.656 1.00 95.44 95 PHE A CA 1
ATOM 718 C C . PHE A 1 95 ? 9.748 -0.637 -8.989 1.00 95.44 95 PHE A C 1
ATOM 720 O O . PHE A 1 95 ? 10.210 -1.549 -9.659 1.00 95.44 95 PHE A O 1
ATOM 727 N N . GLU A 1 96 ? 10.518 0.339 -8.505 1.00 94.25 96 GLU A N 1
ATOM 728 C CA . GLU A 1 96 ? 11.938 0.521 -8.841 1.00 94.25 96 GLU A CA 1
ATOM 729 C C . GLU A 1 96 ? 12.780 -0.759 -8.679 1.00 94.25 96 GLU A C 1
ATOM 731 O O . GLU A 1 96 ? 13.582 -1.082 -9.553 1.00 94.25 96 GLU A O 1
ATOM 736 N N . SER A 1 97 ? 12.595 -1.512 -7.587 1.00 93.19 97 SER A N 1
ATOM 737 C CA . SER A 1 97 ? 13.338 -2.761 -7.356 1.00 93.19 97 SER A CA 1
ATOM 738 C C . SER A 1 97 ? 12.954 -3.859 -8.352 1.00 93.19 97 SER A C 1
ATOM 740 O O . SER A 1 97 ? 13.829 -4.504 -8.917 1.00 93.19 97 SER A O 1
ATOM 742 N N . ILE A 1 98 ? 11.652 -4.024 -8.600 1.00 94.88 98 ILE A N 1
ATOM 743 C CA . ILE A 1 98 ? 11.098 -5.033 -9.516 1.00 94.88 98 ILE A CA 1
ATOM 744 C C . ILE A 1 98 ? 11.478 -4.697 -10.959 1.00 94.88 98 ILE A C 1
ATOM 746 O O . ILE A 1 98 ? 11.823 -5.574 -11.739 1.00 94.88 98 ILE A O 1
ATOM 750 N N . LYS A 1 99 ? 11.453 -3.411 -11.313 1.00 96.00 99 LYS A N 1
ATOM 751 C CA . LYS A 1 99 ? 11.852 -2.923 -12.628 1.00 96.00 99 LYS A CA 1
ATOM 752 C C . LYS A 1 99 ? 13.318 -3.252 -12.914 1.00 96.00 99 LYS A C 1
ATOM 754 O O . LYS A 1 99 ? 13.604 -3.796 -13.971 1.00 96.00 99 LYS A O 1
ATOM 759 N N . LYS A 1 100 ? 14.223 -2.984 -11.966 1.00 96.44 100 LYS A N 1
ATOM 760 C CA . LYS A 1 100 ? 15.649 -3.332 -12.101 1.00 96.44 100 LYS A CA 1
ATOM 761 C C . LYS A 1 100 ? 15.868 -4.828 -12.268 1.00 96.44 100 LYS A C 1
ATOM 763 O O . LYS A 1 100 ? 16.680 -5.236 -13.089 1.00 96.44 100 LYS A O 1
ATOM 768 N N . GLU A 1 101 ? 15.143 -5.629 -11.495 1.00 96.62 101 GLU A N 1
ATOM 769 C CA . GLU A 1 101 ? 15.181 -7.083 -11.616 1.00 96.62 101 GLU A CA 1
ATOM 770 C C . GLU A 1 101 ? 14.729 -7.518 -13.015 1.00 96.62 101 GLU A C 1
ATOM 772 O O . GLU A 1 101 ? 15.485 -8.188 -13.712 1.00 96.62 101 GLU A O 1
ATOM 777 N N . ALA A 1 102 ? 13.562 -7.051 -13.467 1.00 96.50 102 ALA A N 1
ATOM 778 C CA . ALA A 1 102 ? 13.002 -7.369 -14.778 1.00 96.50 102 ALA A CA 1
ATOM 779 C C . ALA A 1 102 ? 13.915 -6.944 -15.942 1.00 96.50 102 ALA A C 1
ATOM 781 O O . ALA A 1 102 ? 14.085 -7.698 -16.894 1.00 96.50 102 ALA A O 1
ATOM 782 N N . GLU A 1 103 ? 14.542 -5.768 -15.861 1.00 96.44 103 GLU A N 1
ATOM 783 C CA . GLU A 1 103 ? 15.500 -5.278 -16.864 1.00 96.44 103 GLU A CA 1
ATOM 784 C C . GLU A 1 103 ? 16.792 -6.111 -16.913 1.00 96.44 103 GLU A C 1
ATOM 786 O O . GLU A 1 103 ? 17.469 -6.131 -17.939 1.00 96.44 103 GLU A O 1
ATOM 791 N N . SER A 1 104 ? 17.135 -6.801 -15.821 1.00 96.50 104 SER A N 1
ATOM 792 C CA . SER A 1 104 ? 18.317 -7.666 -15.735 1.00 96.50 104 SER A CA 1
ATOM 793 C C . SER A 1 104 ? 18.065 -9.115 -16.163 1.00 96.50 104 SER A C 1
ATOM 795 O O . SER A 1 104 ? 19.017 -9.887 -16.277 1.00 96.50 104 SER A O 1
ATOM 797 N N . MET A 1 105 ? 16.807 -9.499 -16.407 1.00 96.56 105 MET A N 1
ATOM 798 C CA . MET A 1 105 ? 16.461 -10.860 -16.812 1.00 96.56 105 MET A CA 1
ATOM 799 C C . MET A 1 105 ? 16.937 -11.147 -18.240 1.00 96.56 105 MET A C 1
ATOM 801 O O . MET A 1 105 ? 16.682 -10.386 -19.173 1.00 96.56 105 MET A O 1
ATOM 805 N N . THR A 1 106 ? 17.593 -12.290 -18.421 1.00 96.12 106 THR A N 1
ATOM 806 C CA . THR A 1 106 ? 17.959 -12.833 -19.733 1.00 96.12 106 THR A CA 1
ATOM 807 C C . THR A 1 106 ? 17.041 -13.992 -20.094 1.00 96.12 106 THR A C 1
ATOM 809 O O . THR A 1 106 ? 16.586 -14.727 -19.223 1.00 96.12 106 THR A O 1
ATOM 812 N N . PHE A 1 107 ? 16.783 -14.179 -21.385 1.00 95.25 107 PHE A N 1
ATOM 813 C CA . PHE A 1 107 ? 16.062 -15.347 -21.882 1.00 95.25 107 PHE A CA 1
ATOM 814 C C . PHE A 1 107 ? 16.895 -16.623 -21.681 1.00 95.25 107 PHE A C 1
ATOM 816 O O . PHE A 1 107 ? 18.053 -16.663 -22.099 1.00 95.25 107 PHE A O 1
ATOM 823 N N . GLU A 1 108 ? 16.300 -17.651 -21.071 1.00 91.00 108 GLU A N 1
ATOM 824 C CA . GLU A 1 108 ? 16.843 -19.013 -21.082 1.00 91.00 108 GLU A CA 1
ATOM 825 C C . GLU A 1 108 ? 16.235 -19.789 -22.269 1.00 91.00 108 GLU A C 1
ATOM 827 O O . GLU A 1 108 ? 15.009 -19.934 -22.310 1.00 91.00 108 GLU A O 1
ATOM 832 N N . PRO A 1 109 ? 17.057 -20.216 -23.250 1.00 81.88 109 PRO A N 1
ATOM 833 C CA . PRO A 1 109 ? 16.611 -20.905 -24.463 1.00 81.88 109 PRO A CA 1
ATOM 834 C C . PRO A 1 109 ? 16.113 -22.337 -24.259 1.00 81.88 109 PRO A C 1
ATOM 836 O O . PRO A 1 109 ? 16.609 -23.029 -23.342 1.00 81.88 109 PRO A O 1
#

Secondary structure (DSSP, 8-state):
-------EE-EEE-----TT---------EE---HHHHHHHHHHHHHHH---B-HHHHHHHHHHHHHHTSGGGTTPEEE----SBGGGGTTSTTTHHHHHHHHH-----

Organism: Musa balbisiana (NCBI:txid52838)

pLDDT: mean 81.84, std 19.4, range [35.62, 98.19]